Protein AF-A0A924XKY2-F1 (afdb_monomer_lite)

Sequence (169 aa):
MTNSASQIAVKLLESYASSEDFTQHLDRQPLPSTAEIVRVIDVLQELMFPGFFGTQGLSGERLLLHVTTQLSWLQESLSEQIRRGCAHAHKIEEPCAVTDKEASEIAATFLSKLPQIREILATDVDAAYIGDPAAMSKDEVVSSYPSLFAVMTYRLAHELNKLKVPLVP

pLDDT: mean 89.57, std 13.31, range [41.22, 98.69]

Foldseek 3Di:
DPCDPVNVVVVVVVVVPPPPDPPDDPPHQDAQDPVLLVVLLLLLLCVLPPCLHDDHDDDDPRVVVVNVVSLVVQLVSQLVNLQRQVCVVPPPDDDDRCDSVNSSVLSVVLSVCSVVLSVVLVVVLVCVCVVDPPRPDSSCVSNPPVVSSVVSVVSSVVSSVVVVRGPSD

Structure (mmCIF, N/CA/C/O backbone):
data_AF-A0A924XKY2-F1
#
_entry.id   AF-A0A924XKY2-F1
#
loop_
_atom_site.group_PDB
_atom_site.id
_atom_site.type_symbol
_atom_site.label_atom_id
_atom_site.label_alt_id
_atom_site.label_comp_id
_atom_site.label_asym_id
_atom_site.label_entity_id
_atom_site.label_seq_id
_atom_site.pdbx_PDB_ins_code
_atom_site.Cartn_x
_atom_site.Cartn_y
_atom_site.Cartn_z
_atom_site.occupancy
_atom_site.B_iso_or_equiv
_atom_site.auth_seq_id
_atom_site.auth_comp_id
_atom_site.auth_asym_id
_atom_site.auth_atom_id
_atom_site.pdbx_PDB_model_num
ATOM 1 N N . MET A 1 1 ? -24.073 45.369 8.603 1.00 50.12 1 MET A N 1
ATOM 2 C CA . MET A 1 1 ? -23.919 44.502 9.788 1.00 50.12 1 MET A CA 1
ATOM 3 C C . MET A 1 1 ? -23.041 43.334 9.377 1.00 50.12 1 MET A C 1
ATOM 5 O O . MET A 1 1 ? -23.514 42.423 8.715 1.00 50.12 1 MET A O 1
ATOM 9 N N . THR A 1 2 ? -21.740 43.444 9.621 1.00 52.84 2 THR A N 1
ATOM 10 C CA . THR A 1 2 ? -20.755 42.389 9.361 1.00 52.84 2 THR A CA 1
ATOM 11 C C . THR A 1 2 ? -21.048 41.226 10.305 1.00 52.84 2 THR A C 1
ATOM 13 O O . THR A 1 2 ? -20.983 41.414 11.517 1.00 52.84 2 THR A O 1
ATOM 16 N N . ASN A 1 3 ? -21.414 40.052 9.776 1.00 65.12 3 ASN A N 1
ATOM 17 C CA . ASN A 1 3 ? -21.507 38.846 10.602 1.00 65.12 3 ASN A CA 1
ATOM 18 C C . ASN A 1 3 ? -20.137 38.636 11.254 1.00 65.12 3 ASN A C 1
ATOM 20 O O . ASN A 1 3 ? -19.142 38.452 10.550 1.00 65.12 3 ASN A O 1
ATOM 24 N N . SER A 1 4 ? -20.068 38.719 12.581 1.00 85.69 4 SER A N 1
ATOM 25 C CA . SER A 1 4 ? -18.825 38.427 13.289 1.00 85.69 4 SER A CA 1
ATOM 26 C C . SER A 1 4 ? 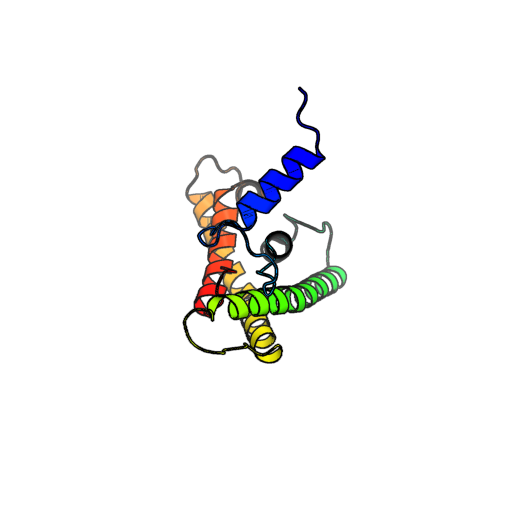-18.510 36.934 13.152 1.00 85.69 4 SER A C 1
ATOM 28 O O . SER A 1 4 ? -19.421 36.113 13.018 1.00 85.69 4 SER A O 1
ATOM 30 N N . ALA A 1 5 ? -17.229 36.555 13.192 1.00 89.94 5 ALA A N 1
ATOM 31 C CA . ALA A 1 5 ? -16.817 35.149 13.103 1.00 89.94 5 ALA A CA 1
ATOM 32 C C . ALA A 1 5 ? -17.559 34.259 14.121 1.00 89.94 5 ALA A C 1
ATOM 34 O O . ALA A 1 5 ? -17.938 33.134 13.806 1.00 89.94 5 ALA A O 1
ATOM 35 N N . SER A 1 6 ? -17.863 34.800 15.305 1.00 90.75 6 SER A N 1
ATOM 36 C CA . SER A 1 6 ? -18.655 34.133 16.342 1.00 90.75 6 SER A CA 1
ATOM 37 C C . SER A 1 6 ? -20.088 33.818 15.901 1.00 90.75 6 SER A C 1
ATOM 39 O O . SER A 1 6 ? -20.581 32.732 16.178 1.00 90.75 6 SER A O 1
ATOM 41 N N . GLN A 1 7 ? -20.757 34.727 15.184 1.00 90.62 7 GLN A N 1
ATOM 42 C CA . GLN A 1 7 ? -22.117 34.489 14.683 1.00 90.62 7 GLN A CA 1
ATOM 43 C C . GLN A 1 7 ? -22.146 33.421 13.584 1.00 90.62 7 GLN A C 1
ATOM 45 O O . GLN A 1 7 ? -23.096 32.646 13.508 1.00 90.62 7 GLN A O 1
ATOM 50 N N . ILE A 1 8 ? -21.108 33.362 12.743 1.00 94.12 8 ILE A N 1
ATOM 51 C CA . ILE A 1 8 ? -20.966 32.317 11.718 1.00 94.12 8 ILE A CA 1
ATOM 52 C C . ILE A 1 8 ? -20.699 30.962 12.383 1.00 94.12 8 ILE A C 1
ATOM 54 O O . ILE A 1 8 ? -21.334 29.975 12.024 1.00 94.12 8 ILE A O 1
ATOM 58 N N . ALA A 1 9 ? -19.813 30.925 13.384 1.00 92.06 9 ALA A N 1
ATOM 59 C CA . ALA A 1 9 ? -19.495 29.706 14.121 1.00 92.06 9 ALA A CA 1
ATOM 60 C C . ALA A 1 9 ? -20.731 29.099 14.800 1.00 92.06 9 ALA A C 1
ATOM 62 O O . ALA A 1 9 ? -20.956 27.901 14.674 1.00 92.06 9 ALA A O 1
ATOM 63 N N . VAL A 1 10 ? -21.567 29.915 15.455 1.00 92.00 10 VAL A N 1
ATOM 64 C CA . VAL A 1 10 ? -22.813 29.436 16.082 1.00 92.00 10 VAL A CA 1
ATOM 65 C C . VAL A 1 10 ? -23.748 28.806 15.048 1.00 92.00 10 VAL A C 1
ATOM 67 O O . VAL A 1 10 ? -24.199 27.687 15.256 1.00 92.00 10 VAL A O 1
ATOM 70 N N . LYS A 1 11 ? -23.966 29.461 13.900 1.00 90.44 11 LYS A N 1
ATOM 71 C CA . LYS A 1 11 ? -24.819 28.913 12.831 1.00 90.44 11 LYS A CA 1
ATOM 72 C C . LYS A 1 11 ? -24.287 27.600 12.254 1.00 90.44 11 LYS A C 1
ATOM 74 O O . LYS A 1 11 ? -25.074 26.725 11.911 1.00 90.44 11 LYS A O 1
ATOM 79 N N . LEU A 1 12 ? -22.965 27.456 12.144 1.00 89.69 12 LEU A N 1
ATOM 80 C CA . LEU A 1 12 ? -22.350 26.194 11.727 1.00 89.69 12 LEU A CA 1
ATOM 81 C C . LEU A 1 12 ? -22.587 25.093 12.765 1.00 89.69 12 LEU A C 1
ATOM 83 O O . LEU A 1 12 ? -23.024 24.007 12.400 1.00 89.69 12 LEU A O 1
ATOM 87 N N . LEU A 1 13 ? -22.378 25.381 14.052 1.00 88.88 13 LEU A N 1
ATOM 88 C CA . LEU A 1 13 ? -22.635 24.418 15.128 1.00 88.88 13 LEU A CA 1
ATOM 89 C C . LEU A 1 13 ? -24.107 23.987 15.179 1.00 88.88 13 LEU A C 1
ATOM 91 O O . LEU A 1 13 ? -24.389 22.804 15.340 1.00 88.88 13 LEU A O 1
ATOM 95 N N . GLU A 1 14 ? -25.037 24.925 14.987 1.00 87.56 14 GLU A N 1
ATOM 96 C CA . GLU A 1 14 ? -26.466 24.625 14.854 1.00 87.56 14 GLU A CA 1
ATOM 97 C C . GLU A 1 14 ? -26.743 23.723 13.643 1.00 87.56 14 GLU A C 1
ATOM 99 O O . GLU A 1 14 ? -27.527 22.784 13.755 1.00 87.56 14 GLU A O 1
ATOM 104 N N . SER A 1 15 ? -26.071 23.956 12.508 1.00 86.12 15 SER A N 1
ATOM 105 C CA . SER A 1 15 ? -26.228 23.109 11.319 1.00 86.12 15 SER A CA 1
ATOM 106 C C . SER A 1 15 ? -25.743 21.671 11.540 1.00 86.12 15 SER A C 1
ATOM 108 O O . SER A 1 15 ? -26.412 20.744 11.094 1.00 86.12 15 SER A O 1
ATOM 110 N N . TYR A 1 16 ? -24.662 21.472 12.307 1.00 86.25 16 TYR A N 1
ATOM 111 C CA . TYR A 1 16 ? -24.121 20.139 12.624 1.00 86.25 16 TYR A CA 1
ATOM 112 C C . TYR A 1 16 ? -25.006 19.342 13.592 1.00 86.25 16 TYR A C 1
ATOM 114 O O . TYR A 1 16 ? -24.927 18.116 13.645 1.00 86.25 16 TYR A O 1
ATOM 122 N N . ALA A 1 17 ? -25.824 20.033 14.393 1.00 77.88 17 ALA A N 1
ATOM 123 C CA . ALA A 1 17 ? -26.713 19.419 15.376 1.00 77.88 17 ALA A CA 1
ATOM 124 C C . ALA A 1 17 ? -27.988 18.823 14.749 1.00 77.88 17 ALA A C 1
ATOM 126 O O . ALA A 1 17 ? -28.757 18.157 15.445 1.00 77.88 17 ALA A O 1
ATOM 127 N N . SER A 1 18 ? -28.225 19.050 13.451 1.00 74.81 18 SER A N 1
ATOM 128 C CA . SER A 1 18 ? -29.352 18.459 12.732 1.00 74.81 18 SER A CA 1
ATOM 129 C C . SER A 1 18 ? -29.209 16.934 12.678 1.00 74.81 18 SER A C 1
ATOM 131 O O . SER A 1 18 ? -28.243 16.397 12.141 1.00 74.81 18 SER A O 1
ATOM 133 N N . SER A 1 19 ? -30.181 16.213 13.240 1.00 58.25 19 SER A N 1
ATOM 134 C CA . SER A 1 19 ? -30.138 14.754 13.422 1.00 58.25 19 SER A CA 1
ATOM 135 C C . SER A 1 19 ? -30.222 13.937 12.127 1.00 58.25 19 SER A C 1
ATOM 137 O O . SER A 1 19 ? -30.046 12.722 12.169 1.00 58.25 19 SER A O 1
ATOM 139 N N . GLU A 1 20 ? -30.480 14.584 10.989 1.00 59.91 20 GLU A N 1
ATOM 140 C CA . GLU A 1 20 ? -30.499 13.967 9.654 1.00 59.91 20 GLU A CA 1
ATOM 141 C C . GLU A 1 20 ? -29.195 14.213 8.871 1.00 59.91 20 GLU A C 1
ATOM 143 O O . GLU A 1 20 ? -29.093 13.873 7.693 1.00 59.91 20 GLU A O 1
ATOM 148 N N . ASP A 1 21 ? -28.186 14.810 9.512 1.00 59.59 21 ASP A N 1
ATOM 149 C CA . ASP A 1 21 ? -26.947 15.192 8.849 1.00 59.59 21 ASP A CA 1
ATOM 150 C C . ASP A 1 21 ? -25.939 14.026 8.758 1.00 59.59 21 ASP A C 1
ATOM 152 O O . ASP A 1 21 ? -25.277 13.648 9.729 1.00 59.59 21 ASP A O 1
ATOM 156 N N . PHE A 1 22 ? -25.798 13.462 7.553 1.00 67.19 22 PHE A N 1
ATOM 157 C CA . PHE A 1 22 ? -24.770 12.469 7.210 1.00 67.19 22 PHE A CA 1
ATOM 158 C C . PHE A 1 22 ? -23.379 13.086 6.981 1.00 67.19 22 PHE A C 1
ATOM 160 O O . PHE A 1 22 ? -22.430 12.357 6.692 1.00 67.19 22 PHE A O 1
ATOM 167 N N . THR A 1 23 ? -23.233 14.410 7.089 1.00 75.94 23 THR A N 1
ATOM 168 C CA . THR A 1 23 ? -21.977 15.122 6.808 1.00 75.94 23 THR A CA 1
ATOM 169 C C . THR A 1 23 ? -21.072 15.293 8.030 1.00 75.94 23 THR A C 1
ATOM 171 O O . THR A 1 23 ? -19.979 15.848 7.912 1.00 75.94 23 THR A O 1
ATOM 174 N N . GLN A 1 24 ? -21.466 14.752 9.190 1.00 75.00 24 GLN A N 1
ATOM 175 C CA . GLN A 1 24 ? -20.669 14.786 10.417 1.00 75.00 24 GLN A CA 1
ATOM 176 C C . GLN A 1 24 ? -20.420 13.396 11.022 1.00 75.00 24 GLN A C 1
ATOM 178 O O . GLN A 1 24 ? -21.244 12.476 10.956 1.00 75.00 24 GLN A O 1
ATOM 183 N N . HIS A 1 25 ? -19.260 13.261 11.668 1.00 76.31 25 HIS A N 1
ATOM 184 C CA . HIS A 1 25 ? -18.868 12.078 12.438 1.00 76.31 25 HIS A CA 1
ATOM 185 C C . HIS A 1 25 ? -18.220 12.487 13.770 1.00 76.31 25 HIS A C 1
ATOM 187 O O . HIS A 1 25 ? -17.110 12.077 14.102 1.00 76.31 25 HIS A O 1
ATOM 193 N N . LEU A 1 26 ? -18.907 13.353 14.514 1.00 76.00 26 LEU A N 1
ATOM 194 C CA . LEU A 1 26 ? -18.476 13.870 15.816 1.00 76.00 26 LEU A CA 1
ATOM 195 C C . LEU A 1 26 ? -18.809 12.877 16.943 1.00 76.00 26 LEU A C 1
ATOM 197 O O . LEU A 1 26 ? -19.761 12.105 16.827 1.00 76.00 26 LEU A O 1
ATOM 201 N N . ASP A 1 27 ? -18.006 12.882 18.013 1.00 69.75 27 ASP A N 1
ATOM 202 C CA . ASP A 1 27 ? -18.168 12.054 19.226 1.00 69.75 27 ASP A CA 1
ATOM 203 C C . ASP A 1 27 ? -18.310 10.537 18.976 1.00 69.75 27 ASP A C 1
ATOM 205 O O . ASP A 1 27 ? -18.942 9.797 19.732 1.00 69.75 27 ASP A O 1
ATOM 209 N N . ARG A 1 28 ? -17.709 10.048 17.888 1.00 73.75 28 ARG A N 1
ATOM 210 C CA . ARG A 1 28 ? -17.720 8.639 17.469 1.00 73.75 28 ARG A CA 1
ATOM 211 C C . ARG A 1 28 ? -16.302 8.078 17.432 1.00 73.75 28 ARG A C 1
ATOM 213 O O . ARG A 1 28 ? -15.322 8.819 17.419 1.00 73.75 28 ARG A O 1
ATOM 220 N N . GLN A 1 29 ? -16.188 6.751 17.365 1.00 75.25 29 GLN A N 1
ATOM 221 C CA . GLN A 1 29 ? -14.894 6.119 17.108 1.00 75.25 29 GLN A CA 1
ATOM 222 C C . GLN A 1 29 ? -14.300 6.615 15.779 1.00 75.25 29 GLN A C 1
ATOM 224 O O . GLN A 1 29 ? -15.049 6.767 14.807 1.00 75.25 29 GLN A O 1
ATOM 229 N N . PRO A 1 30 ? -12.983 6.878 15.726 1.00 81.38 30 PRO A N 1
ATOM 230 C CA . PRO A 1 30 ? -12.354 7.468 14.555 1.00 81.38 30 PRO A CA 1
ATOM 231 C C . PRO A 1 30 ? -12.436 6.526 13.352 1.00 81.38 30 PRO A C 1
ATOM 233 O O . PRO A 1 30 ? -12.133 5.340 13.460 1.00 81.38 30 PRO A O 1
ATOM 236 N N . LEU A 1 31 ? -12.804 7.086 12.200 1.00 88.25 31 LEU A N 1
ATOM 237 C CA . LEU A 1 31 ? -12.695 6.421 10.902 1.00 88.25 31 LEU A CA 1
ATOM 238 C C . LEU A 1 31 ? -11.221 6.176 10.533 1.00 88.25 31 LEU A C 1
ATOM 240 O O . LEU A 1 31 ? -10.331 6.832 11.098 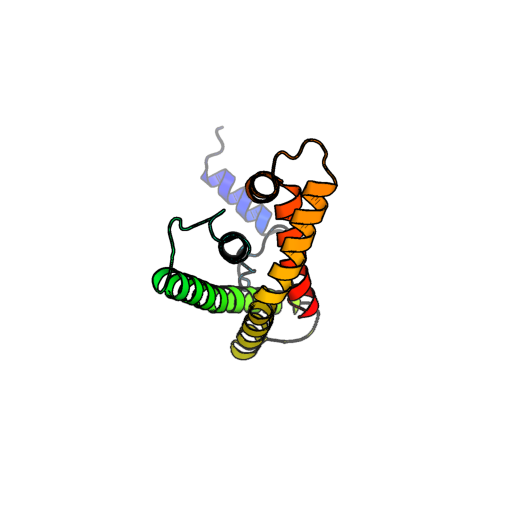1.00 88.25 31 LEU A O 1
ATOM 244 N N . PRO A 1 32 ? -10.943 5.282 9.563 1.00 91.81 32 PRO A N 1
ATOM 245 C CA . PRO A 1 32 ? -9.647 5.255 8.900 1.00 91.81 32 PRO A CA 1
ATOM 246 C C . PRO A 1 32 ? -9.234 6.662 8.458 1.00 91.81 32 PRO A C 1
ATOM 248 O O . PRO A 1 32 ? -10.028 7.425 7.907 1.00 91.81 32 PRO A O 1
ATOM 251 N N . SER A 1 33 ? -7.990 7.025 8.741 1.00 94.94 33 SER A N 1
ATOM 252 C CA . SER A 1 33 ? -7.441 8.327 8.392 1.00 94.94 33 SER A CA 1
ATOM 253 C C . SER A 1 33 ? -7.038 8.331 6.924 1.00 94.94 33 SER A C 1
ATOM 255 O O . SER A 1 33 ? -6.084 7.658 6.541 1.00 94.94 33 SER A O 1
ATOM 257 N N . THR A 1 34 ? -7.712 9.138 6.102 1.00 93.88 34 THR A N 1
ATOM 258 C CA . THR A 1 34 ? -7.350 9.314 4.686 1.00 93.88 34 THR A CA 1
ATOM 259 C C . THR A 1 34 ? -5.896 9.751 4.526 1.00 93.88 34 THR A C 1
ATOM 261 O O . THR A 1 34 ? -5.203 9.246 3.652 1.00 93.88 34 THR A O 1
ATOM 264 N N . ALA A 1 35 ? -5.403 10.634 5.400 1.00 96.38 35 ALA A N 1
ATOM 265 C CA . ALA A 1 35 ? -4.009 11.069 5.365 1.00 96.38 35 ALA A CA 1
ATOM 266 C C . ALA A 1 35 ? -3.036 9.903 5.609 1.00 96.38 35 ALA A C 1
ATOM 268 O O . ALA A 1 35 ? -2.024 9.801 4.927 1.00 96.38 35 ALA A O 1
ATOM 269 N N . GLU A 1 36 ? -3.358 8.995 6.535 1.00 97.62 36 GLU A N 1
ATOM 270 C CA . GLU A 1 36 ? -2.536 7.804 6.784 1.00 97.62 36 GLU A CA 1
ATOM 271 C C . GLU A 1 36 ? -2.580 6.823 5.617 1.00 97.62 36 GLU A C 1
ATOM 273 O O . GLU A 1 36 ? -1.542 6.296 5.230 1.00 97.62 36 GLU A O 1
ATOM 278 N N . ILE A 1 37 ? -3.757 6.615 5.023 1.00 97.62 37 ILE A N 1
ATOM 279 C CA . ILE A 1 37 ? -3.912 5.752 3.848 1.00 97.62 37 ILE A CA 1
ATOM 280 C C . ILE A 1 37 ? -3.113 6.280 2.656 1.00 97.62 37 ILE A C 1
ATOM 282 O O . ILE A 1 37 ? -2.464 5.492 1.976 1.00 97.62 37 ILE A O 1
ATOM 286 N N . VAL A 1 38 ? -3.080 7.597 2.441 1.00 97.69 38 VAL A N 1
ATOM 287 C CA . VAL A 1 38 ? -2.226 8.202 1.408 1.00 97.69 38 VAL A CA 1
ATOM 288 C C . VAL A 1 38 ? -0.753 7.875 1.665 1.00 97.69 38 VAL A C 1
ATOM 290 O O . VAL A 1 38 ? -0.093 7.361 0.768 1.00 97.69 38 VAL A O 1
ATOM 293 N N . ARG A 1 39 ? -0.256 8.039 2.901 1.00 98.00 39 ARG A N 1
ATOM 294 C CA . ARG A 1 39 ? 1.132 7.657 3.233 1.00 98.00 39 ARG A CA 1
ATOM 295 C C . ARG A 1 39 ? 1.398 6.168 3.012 1.00 98.00 39 ARG A C 1
ATOM 297 O O . ARG A 1 39 ? 2.476 5.797 2.564 1.00 98.00 39 ARG A O 1
ATOM 304 N N . VAL A 1 40 ? 0.432 5.309 3.346 1.00 98.44 40 VAL A N 1
ATOM 305 C CA . VAL A 1 40 ? 0.533 3.860 3.113 1.00 98.44 40 VAL A CA 1
ATOM 306 C C . VAL A 1 40 ? 0.679 3.575 1.620 1.00 98.44 40 VAL A C 1
ATOM 308 O O . VAL A 1 40 ? 1.539 2.783 1.244 1.00 98.44 40 VAL A O 1
ATOM 311 N N . ILE A 1 41 ? -0.110 4.237 0.770 1.00 98.06 41 ILE A N 1
ATOM 312 C CA . ILE A 1 41 ? -0.011 4.107 -0.688 1.00 98.06 41 ILE A CA 1
ATOM 313 C C . ILE A 1 41 ? 1.360 4.575 -1.187 1.00 98.06 41 ILE A C 1
ATOM 315 O O . ILE A 1 41 ? 1.963 3.862 -1.984 1.00 98.06 41 ILE A O 1
ATOM 319 N N . ASP A 1 42 ? 1.879 5.701 -0.691 1.00 97.12 42 ASP A N 1
ATOM 320 C CA . ASP A 1 42 ? 3.195 6.222 -1.091 1.00 97.12 42 ASP A CA 1
ATOM 321 C C . ASP A 1 42 ? 4.324 5.225 -0.770 1.00 97.12 42 ASP A C 1
ATOM 323 O O . ASP A 1 42 ? 5.181 4.935 -1.608 1.00 97.12 42 ASP A O 1
ATOM 327 N N . VAL A 1 43 ? 4.300 4.630 0.427 1.00 98.12 43 VAL A N 1
ATOM 328 C CA . VAL A 1 43 ? 5.288 3.616 0.829 1.00 98.12 43 VAL A CA 1
ATOM 329 C C . VAL A 1 43 ? 5.126 2.328 0.022 1.00 98.12 43 VAL A C 1
ATOM 331 O O . VAL A 1 43 ? 6.115 1.739 -0.416 1.00 98.12 43 VAL A O 1
ATOM 334 N N . LEU A 1 44 ? 3.891 1.878 -0.214 1.00 98.31 44 LEU A N 1
ATOM 335 C CA . LEU A 1 44 ? 3.638 0.714 -1.062 1.00 98.31 44 LEU A CA 1
ATOM 336 C C . LEU A 1 44 ? 4.136 0.959 -2.491 1.00 98.31 44 LEU A C 1
ATOM 338 O O . LEU A 1 44 ? 4.749 0.065 -3.067 1.00 98.31 44 LEU A O 1
ATOM 342 N N . GLN A 1 45 ? 3.947 2.160 -3.040 1.00 97.50 45 GLN A N 1
ATOM 343 C CA . GLN A 1 45 ? 4.455 2.536 -4.358 1.00 97.50 45 GLN A CA 1
ATOM 344 C C . GLN A 1 45 ? 5.982 2.429 -4.427 1.00 97.50 45 GLN A C 1
ATOM 346 O O . GLN A 1 45 ? 6.510 1.839 -5.371 1.00 97.50 45 GLN A O 1
ATOM 351 N N . GLU A 1 46 ? 6.688 2.933 -3.412 1.00 96.25 46 GLU A N 1
ATOM 352 C CA . GLU A 1 46 ? 8.145 2.802 -3.305 1.00 96.25 46 GLU A CA 1
ATOM 353 C C . GLU A 1 46 ? 8.587 1.331 -3.250 1.00 96.25 46 GLU A C 1
ATOM 355 O O . GLU A 1 46 ? 9.545 0.947 -3.922 1.00 96.25 46 GLU A O 1
ATOM 360 N N . LEU A 1 47 ? 7.879 0.478 -2.504 1.00 96.88 47 LEU A N 1
ATOM 361 C CA . LEU A 1 47 ? 8.202 -0.951 -2.422 1.00 96.88 47 LEU A CA 1
ATOM 362 C C . LEU A 1 47 ? 7.884 -1.717 -3.715 1.00 96.88 47 LEU A C 1
ATOM 364 O O . LEU A 1 47 ? 8.589 -2.671 -4.054 1.00 96.88 47 LEU A O 1
ATOM 368 N N . MET A 1 48 ? 6.828 -1.334 -4.439 1.00 97.56 48 MET A N 1
ATOM 369 C CA . MET A 1 48 ? 6.462 -1.967 -5.711 1.00 97.56 48 MET A CA 1
ATOM 370 C C . MET A 1 48 ? 7.437 -1.573 -6.825 1.00 97.56 48 MET A C 1
ATOM 372 O O . MET A 1 48 ? 7.862 -2.433 -7.606 1.00 97.56 48 MET A O 1
ATOM 376 N N . PHE A 1 49 ? 7.873 -0.313 -6.841 1.00 96.25 49 PHE A N 1
ATOM 377 C CA . PHE A 1 49 ? 8.751 0.258 -7.863 1.00 96.25 49 PHE A CA 1
ATOM 378 C C . PHE A 1 49 ? 10.006 0.909 -7.239 1.00 96.25 49 PHE A C 1
ATOM 380 O O . PHE A 1 49 ? 10.196 2.126 -7.340 1.00 96.25 49 PHE A O 1
ATOM 387 N N . PRO A 1 50 ? 10.895 0.118 -6.601 1.00 94.19 50 PRO A N 1
ATOM 388 C CA . PRO A 1 50 ? 12.070 0.653 -5.920 1.00 94.19 50 PRO A CA 1
ATOM 389 C C . PRO A 1 50 ? 13.004 1.356 -6.908 1.00 94.19 50 PRO A C 1
ATOM 391 O O . PRO A 1 50 ? 13.308 0.824 -7.975 1.00 94.19 50 PRO A O 1
ATOM 394 N N . GLY A 1 51 ? 13.466 2.552 -6.540 1.00 91.62 51 GLY A N 1
ATOM 395 C CA . GLY A 1 51 ? 14.311 3.400 -7.386 1.00 91.62 51 GLY A CA 1
ATOM 396 C C . GLY A 1 51 ? 13.540 4.380 -8.276 1.00 91.62 51 GLY A C 1
ATOM 397 O O . GLY A 1 51 ? 14.110 5.392 -8.668 1.00 91.62 51 GLY A O 1
ATOM 398 N N . PHE A 1 52 ? 12.246 4.168 -8.531 1.00 92.94 52 PHE A N 1
ATOM 399 C CA . PHE A 1 52 ? 11.406 5.164 -9.216 1.00 92.94 52 PHE A CA 1
ATOM 400 C C . PHE A 1 52 ? 10.845 6.202 -8.250 1.00 92.94 52 PHE A C 1
ATOM 402 O O . PHE A 1 52 ? 10.772 7.386 -8.569 1.00 92.94 52 PHE A O 1
ATOM 409 N N . PHE A 1 53 ? 10.486 5.750 -7.051 1.00 90.81 53 PHE A N 1
ATOM 410 C CA . PHE A 1 53 ? 9.883 6.569 -6.011 1.00 90.81 53 PHE A CA 1
ATOM 411 C C . PHE A 1 53 ? 10.661 6.427 -4.706 1.00 90.81 53 PHE A C 1
ATOM 413 O O . PHE A 1 53 ? 11.432 5.483 -4.522 1.00 90.81 53 PHE A O 1
ATOM 420 N N . GLY A 1 54 ? 10.467 7.394 -3.812 1.00 86.81 54 GLY A N 1
ATOM 421 C CA . GLY A 1 54 ? 11.080 7.391 -2.491 1.00 86.81 54 GLY A CA 1
ATOM 422 C C . GLY A 1 54 ? 12.608 7.468 -2.513 1.00 86.81 54 GLY A C 1
ATOM 423 O O . GLY A 1 54 ? 13.199 8.291 -3.220 1.00 86.81 54 GLY A O 1
ATOM 424 N N . THR A 1 55 ? 13.257 6.664 -1.672 1.00 83.06 55 THR A N 1
ATOM 425 C CA . THR A 1 55 ? 14.677 6.823 -1.341 1.00 83.06 55 THR A CA 1
ATOM 426 C C . THR A 1 55 ? 15.590 6.321 -2.457 1.00 83.06 55 THR A C 1
ATOM 428 O O . THR A 1 55 ? 15.596 5.147 -2.823 1.00 83.06 55 THR A O 1
ATOM 431 N N . GLN A 1 56 ? 16.443 7.216 -2.951 1.00 81.00 56 GLN A N 1
ATOM 432 C CA . GLN A 1 56 ? 17.347 6.954 -4.070 1.00 81.00 56 GLN A CA 1
ATOM 433 C C . GLN A 1 56 ? 18.715 6.412 -3.623 1.00 81.00 56 GLN A C 1
ATOM 435 O O . GLN A 1 56 ? 19.203 6.701 -2.527 1.00 81.00 56 GLN A O 1
ATOM 440 N N . GLY A 1 57 ? 19.371 5.640 -4.497 1.00 78.38 57 GLY A N 1
ATOM 441 C CA . GLY A 1 57 ? 20.747 5.165 -4.282 1.00 78.38 57 GLY A CA 1
ATOM 442 C C . GLY A 1 57 ? 20.905 4.135 -3.154 1.00 78.38 57 GLY A C 1
ATOM 443 O O . GLY A 1 57 ? 21.958 4.067 -2.506 1.00 78.38 57 GLY A O 1
ATOM 444 N N . LEU A 1 58 ? 19.859 3.352 -2.882 1.00 82.5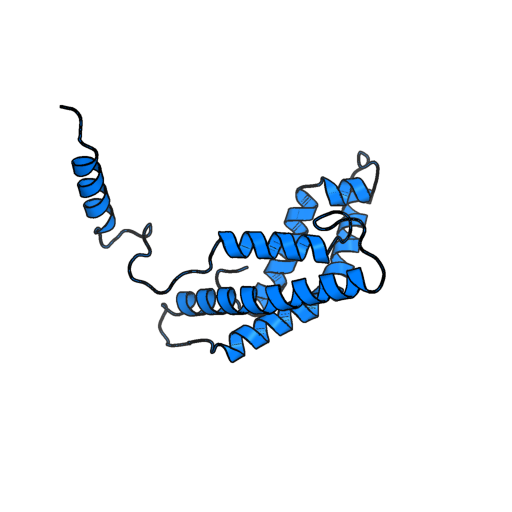0 58 LEU A N 1
ATOM 445 C CA . LEU A 1 58 ? 19.903 2.223 -1.953 1.00 82.50 58 LEU A CA 1
ATOM 446 C C . LEU A 1 58 ? 20.500 0.986 -2.633 1.00 82.50 58 LEU A C 1
ATOM 448 O O . LEU A 1 58 ? 20.165 0.657 -3.766 1.00 82.50 58 LEU A O 1
ATOM 452 N N . SER A 1 59 ? 21.392 0.287 -1.934 1.00 81.44 59 SER A N 1
ATOM 453 C CA . SER A 1 59 ? 21.989 -0.969 -2.400 1.00 81.44 59 SER A CA 1
ATOM 454 C C . SER A 1 59 ? 22.477 -1.812 -1.221 1.00 81.44 59 SER A C 1
ATOM 456 O O . SER A 1 59 ? 22.664 -1.296 -0.114 1.00 81.44 59 SER A O 1
ATOM 458 N N . GLY A 1 60 ? 22.660 -3.115 -1.454 1.00 88.25 60 GLY A N 1
ATOM 459 C CA . GLY A 1 60 ? 23.181 -4.054 -0.456 1.00 88.25 60 GLY A CA 1
ATOM 460 C C . GLY A 1 60 ? 22.391 -4.034 0.857 1.00 88.25 60 GLY A C 1
ATOM 461 O O . GLY A 1 60 ? 21.161 -4.014 0.860 1.00 88.25 60 GLY A O 1
ATOM 462 N N . GLU A 1 61 ? 23.103 -3.997 1.983 1.00 88.50 61 GLU A N 1
ATOM 463 C CA . GLU A 1 61 ? 22.514 -4.004 3.332 1.00 88.50 61 GLU A CA 1
ATOM 464 C C . GLU A 1 61 ? 21.586 -2.810 3.604 1.00 88.50 61 GLU A C 1
ATOM 466 O O . GLU A 1 61 ? 20.582 -2.956 4.300 1.00 88.50 61 GLU A O 1
ATOM 471 N N . ARG A 1 62 ? 21.863 -1.637 3.011 1.00 89.75 62 ARG A N 1
ATOM 472 C CA . ARG A 1 62 ? 21.014 -0.442 3.176 1.00 89.75 62 ARG A CA 1
ATOM 473 C C . ARG A 1 62 ? 19.625 -0.649 2.582 1.00 89.75 62 ARG A C 1
ATOM 475 O O . ARG A 1 62 ? 18.653 -0.158 3.146 1.00 89.75 62 ARG A O 1
ATOM 482 N N . LEU A 1 63 ? 19.536 -1.371 1.463 1.00 92.56 63 LEU A N 1
ATOM 483 C CA . LEU A 1 63 ? 18.255 -1.692 0.838 1.00 92.56 63 LEU A CA 1
ATOM 484 C C . LEU A 1 63 ? 17.443 -2.646 1.721 1.00 92.56 63 LEU A C 1
ATOM 486 O O . LEU A 1 63 ? 16.263 -2.401 1.947 1.00 92.56 63 LEU A O 1
ATOM 490 N N . LEU A 1 64 ? 18.080 -3.692 2.258 1.00 94.00 64 LEU A N 1
ATOM 491 C CA . LEU A 1 64 ? 17.413 -4.639 3.153 1.00 94.00 64 LEU A CA 1
ATOM 492 C C . LEU A 1 64 ? 16.882 -3.945 4.411 1.00 94.00 64 LEU A C 1
ATOM 494 O O . LEU A 1 64 ? 15.728 -4.158 4.786 1.00 94.00 64 LEU A O 1
ATOM 498 N N . LEU A 1 65 ? 17.707 -3.103 5.041 1.00 94.25 65 LEU A N 1
ATOM 499 C CA . LEU A 1 65 ? 17.298 -2.340 6.217 1.00 94.25 65 LEU A CA 1
ATOM 500 C C . LEU A 1 65 ? 16.109 -1.433 5.891 1.00 94.25 65 LEU A C 1
ATOM 502 O O . LEU A 1 65 ? 15.111 -1.473 6.601 1.00 94.25 65 LEU A O 1
ATOM 506 N N . HIS A 1 66 ? 16.190 -0.679 4.792 1.00 94.75 66 HIS A N 1
ATOM 507 C CA . HIS A 1 66 ? 15.117 0.215 4.356 1.00 94.75 66 HIS A CA 1
ATOM 508 C C . HIS A 1 66 ? 13.798 -0.525 4.134 1.00 94.75 66 HIS A C 1
ATOM 510 O O . HIS A 1 66 ? 12.791 -0.171 4.739 1.00 94.75 66 HIS A O 1
ATOM 516 N N . VAL A 1 67 ? 13.809 -1.594 3.330 1.00 96.31 67 VAL A N 1
ATOM 517 C CA . VAL A 1 67 ? 12.608 -2.399 3.057 1.00 96.31 67 VAL A CA 1
ATOM 518 C C . VAL A 1 67 ? 12.035 -2.976 4.352 1.00 96.31 67 VAL A C 1
ATOM 520 O O . VAL A 1 67 ? 10.826 -2.924 4.560 1.00 96.31 67 VAL A O 1
ATOM 523 N N . THR A 1 68 ? 12.888 -3.465 5.255 1.00 97.31 68 THR A N 1
ATOM 524 C CA . THR A 1 68 ? 12.452 -3.994 6.557 1.00 97.31 68 THR A CA 1
ATOM 525 C C . THR A 1 68 ? 11.783 -2.912 7.403 1.00 97.31 68 THR A C 1
ATOM 527 O O . THR A 1 68 ? 10.714 -3.144 7.959 1.00 97.31 68 THR A O 1
ATOM 530 N N . THR A 1 69 ? 12.362 -1.710 7.470 1.00 97.25 69 THR A N 1
ATOM 531 C CA . THR A 1 69 ? 11.778 -0.575 8.195 1.00 97.25 69 THR A CA 1
ATOM 532 C C . THR A 1 69 ? 10.420 -0.170 7.623 1.00 97.25 69 THR A C 1
ATOM 534 O O . THR A 1 69 ? 9.481 0.027 8.394 1.00 97.25 69 THR A O 1
ATOM 537 N N . GLN A 1 70 ? 10.291 -0.094 6.294 1.00 97.81 70 GLN A N 1
ATOM 538 C CA . GLN A 1 70 ? 9.018 0.232 5.645 1.00 97.81 70 GLN A CA 1
ATOM 539 C C . GLN A 1 70 ? 7.950 -0.830 5.924 1.00 97.81 70 GLN A C 1
ATOM 541 O O . GLN A 1 70 ? 6.817 -0.485 6.245 1.00 97.81 70 GLN A O 1
ATOM 546 N N . LEU A 1 71 ? 8.303 -2.119 5.870 1.00 98.38 71 LEU A N 1
ATOM 547 C CA . LEU A 1 71 ? 7.374 -3.210 6.181 1.00 98.38 71 LEU A CA 1
ATOM 548 C C . LEU A 1 71 ? 6.912 -3.188 7.644 1.00 98.38 71 LEU A C 1
ATOM 550 O O . LEU A 1 71 ? 5.729 -3.397 7.899 1.00 98.38 71 LEU A O 1
ATOM 554 N N . SER A 1 72 ? 7.803 -2.892 8.595 1.00 98.44 72 SER A N 1
ATOM 555 C CA . SER A 1 72 ? 7.428 -2.742 10.008 1.00 98.44 72 SER A CA 1
ATOM 556 C C . SER A 1 72 ? 6.456 -1.582 10.221 1.00 98.44 72 SER A C 1
ATOM 558 O O . SER A 1 72 ? 5.446 -1.741 10.902 1.00 98.44 72 SER A O 1
ATOM 560 N N . TRP A 1 73 ? 6.718 -0.431 9.598 1.00 98.56 73 TRP A N 1
ATOM 561 C CA . TRP A 1 73 ? 5.807 0.710 9.670 1.00 98.56 73 TRP A CA 1
ATOM 562 C C . TRP A 1 73 ? 4.453 0.402 9.015 1.00 98.56 73 TRP A C 1
ATOM 564 O O . TRP A 1 73 ? 3.408 0.671 9.606 1.00 98.56 73 TRP A O 1
ATOM 574 N N . LEU A 1 74 ? 4.455 -0.223 7.831 1.00 98.69 74 LEU A N 1
ATOM 575 C CA . LEU A 1 74 ? 3.231 -0.649 7.152 1.00 98.69 74 LEU A CA 1
ATOM 576 C C . LEU A 1 74 ? 2.412 -1.609 8.015 1.00 98.69 74 LEU A C 1
ATOM 578 O O . LEU A 1 74 ? 1.193 -1.471 8.059 1.00 98.69 74 LEU A O 1
ATOM 582 N N . GLN A 1 75 ? 3.059 -2.550 8.709 1.00 98.62 75 GLN A N 1
ATOM 583 C CA . GLN A 1 75 ? 2.385 -3.480 9.612 1.00 98.62 75 GLN A CA 1
ATOM 584 C C . GLN A 1 75 ? 1.613 -2.721 10.695 1.00 98.62 75 GLN A C 1
ATOM 586 O O . GLN A 1 75 ? 0.423 -2.968 10.881 1.00 98.62 75 GLN A O 1
ATOM 591 N N . GLU A 1 76 ? 2.256 -1.780 11.384 1.00 98.12 76 GLU A N 1
ATOM 592 C CA . GLU A 1 76 ? 1.622 -0.985 12.442 1.00 98.12 76 GLU A CA 1
ATOM 593 C C . GLU A 1 76 ? 0.504 -0.088 11.890 1.00 98.12 76 GLU A C 1
ATOM 595 O O . GLU A 1 76 ? -0.627 -0.116 12.387 1.00 98.12 76 GLU A O 1
ATOM 600 N N . SER A 1 77 ? 0.786 0.661 10.820 1.00 98.25 77 SER A N 1
ATOM 601 C CA . SER A 1 77 ? -0.168 1.597 10.221 1.00 98.25 77 SER A CA 1
ATOM 602 C C . SER A 1 77 ? -1.398 0.895 9.650 1.00 98.25 77 SER A C 1
ATOM 604 O O . SER A 1 77 ? -2.521 1.321 9.932 1.00 98.25 77 SER A O 1
ATOM 606 N N . LEU A 1 78 ? -1.223 -0.186 8.884 1.00 97.88 78 LEU A N 1
ATOM 607 C CA . LEU A 1 78 ? -2.344 -0.942 8.320 1.00 97.88 78 LEU A CA 1
ATOM 608 C C . LEU A 1 78 ? -3.177 -1.605 9.411 1.00 97.88 78 LEU A C 1
ATOM 610 O O . LEU A 1 78 ? -4.400 -1.538 9.329 1.00 97.88 78 LEU A O 1
ATOM 614 N N . SER A 1 79 ? -2.550 -2.181 10.442 1.00 96.94 79 SER A N 1
ATOM 615 C CA . SER A 1 79 ? -3.282 -2.781 11.568 1.00 96.94 79 SER A CA 1
ATOM 616 C C . SER A 1 79 ? -4.235 -1.767 12.203 1.00 96.94 79 SER A C 1
ATOM 618 O O . SER A 1 79 ? -5.415 -2.054 12.396 1.00 96.94 79 SER A O 1
ATOM 620 N N . GLU A 1 80 ? -3.756 -0.546 12.452 1.00 95.50 80 GLU A N 1
ATOM 621 C CA . GLU A 1 80 ? -4.578 0.523 13.020 1.00 95.50 80 GLU A CA 1
ATOM 622 C C . GLU A 1 80 ? -5.694 0.977 12.065 1.00 95.50 80 GLU A C 1
ATOM 624 O O . GLU A 1 80 ? -6.834 1.162 12.498 1.00 95.50 80 GLU A O 1
ATOM 629 N N . GLN A 1 81 ? -5.414 1.140 10.766 1.00 95.88 81 GLN A N 1
ATOM 630 C CA . GLN A 1 81 ? -6.448 1.564 9.814 1.00 95.88 81 GLN A CA 1
ATOM 631 C C . GLN A 1 81 ? -7.508 0.480 9.580 1.00 95.88 81 GLN A C 1
ATOM 633 O O . GLN A 1 81 ? -8.695 0.799 9.519 1.00 95.88 81 GLN A O 1
ATOM 638 N N . ILE A 1 82 ? -7.110 -0.794 9.520 1.00 94.19 82 ILE A N 1
ATOM 639 C CA . ILE A 1 82 ? -8.022 -1.942 9.432 1.00 94.19 82 ILE A CA 1
ATOM 640 C C . ILE A 1 82 ? -8.916 -1.983 10.670 1.00 94.19 82 ILE A C 1
ATOM 642 O O . ILE A 1 82 ? -10.136 -2.052 10.540 1.00 94.19 82 ILE A O 1
ATOM 646 N N . ARG A 1 83 ? -8.333 -1.857 11.869 1.00 91.88 83 ARG A N 1
ATOM 647 C CA . ARG A 1 83 ? -9.081 -1.829 13.132 1.00 91.88 83 ARG A CA 1
ATOM 648 C C . ARG A 1 83 ? -10.143 -0.726 13.137 1.00 91.88 83 ARG A C 1
ATOM 650 O O . ARG A 1 83 ? -11.295 -0.988 13.480 1.00 91.88 83 ARG A O 1
ATOM 657 N N . ARG A 1 84 ? -9.786 0.494 12.711 1.00 90.81 84 ARG A N 1
ATOM 658 C CA . ARG A 1 84 ? -10.733 1.621 12.580 1.00 90.81 84 ARG A CA 1
ATOM 659 C C . ARG A 1 84 ? -11.826 1.359 11.548 1.00 90.81 84 ARG A C 1
ATOM 661 O O . ARG A 1 84 ? -12.983 1.693 11.792 1.00 90.81 84 ARG A O 1
ATOM 668 N N . GLY A 1 85 ? -11.465 0.768 10.411 1.00 89.12 85 GLY A N 1
ATOM 669 C CA . GLY A 1 85 ? -12.403 0.412 9.350 1.00 89.12 85 GLY A CA 1
ATOM 670 C C . GLY A 1 85 ? -13.447 -0.576 9.852 1.00 89.12 85 GLY A C 1
ATOM 671 O O . GLY A 1 85 ? -14.649 -0.308 9.771 1.00 89.12 85 GLY A O 1
ATOM 672 N N . CYS A 1 86 ? -12.989 -1.688 10.431 1.00 84.69 86 CYS A N 1
ATOM 673 C CA . CYS A 1 86 ? -13.850 -2.728 10.984 1.00 84.69 86 CYS A CA 1
ATOM 674 C C . CYS A 1 86 ? -14.776 -2.161 12.059 1.00 84.69 86 CYS A C 1
ATOM 676 O O . CYS A 1 86 ? -15.990 -2.309 11.962 1.00 84.69 86 CYS A O 1
ATOM 678 N N . ALA A 1 87 ? -14.238 -1.404 13.017 1.00 79.56 87 ALA A N 1
ATOM 679 C CA . ALA A 1 87 ? -15.037 -0.824 14.090 1.00 79.56 87 ALA A CA 1
ATOM 680 C C . ALA A 1 87 ? -16.180 0.094 13.598 1.00 79.56 87 ALA A C 1
ATOM 682 O O . ALA A 1 87 ? -17.191 0.242 14.287 1.00 79.56 87 ALA A O 1
ATOM 683 N N . HIS A 1 88 ? -16.063 0.687 12.402 1.00 71.81 88 HIS A N 1
ATOM 684 C CA . HIS A 1 88 ? -17.132 1.485 11.799 1.00 71.81 88 HIS A CA 1
ATOM 685 C C . HIS A 1 88 ? -18.192 0.657 11.059 1.00 71.81 88 HIS A C 1
ATOM 687 O O . HIS A 1 88 ? -19.381 0.965 11.158 1.00 71.81 88 HIS A O 1
ATOM 693 N N . ALA A 1 89 ? -17.785 -0.379 10.319 1.00 61.44 89 ALA A N 1
ATOM 694 C CA . ALA A 1 89 ? -18.688 -1.190 9.494 1.00 61.44 89 ALA A CA 1
ATOM 695 C C . ALA A 1 89 ? -19.790 -1.895 10.307 1.00 61.44 89 ALA A C 1
ATOM 697 O O . ALA A 1 89 ? -20.862 -2.198 9.788 1.00 61.44 89 ALA A O 1
ATOM 698 N N . HIS A 1 90 ? -19.557 -2.099 11.603 1.00 60.72 90 HIS A N 1
ATOM 699 C CA . HIS A 1 90 ? -20.419 -2.871 12.494 1.00 60.72 90 HIS A CA 1
ATOM 700 C C . HIS A 1 90 ? -21.539 -2.070 13.187 1.00 60.72 90 HIS A C 1
ATOM 702 O O . HIS A 1 90 ? -22.184 -2.567 14.105 1.00 60.72 90 HIS A O 1
ATOM 708 N N . LYS A 1 91 ? -21.866 -0.858 12.707 1.00 52.09 91 LYS A N 1
ATOM 709 C CA . LYS A 1 91 ? -23.104 -0.147 13.100 1.00 52.09 91 LYS A CA 1
ATOM 710 C C . LYS A 1 91 ? -24.396 -0.736 12.497 1.00 52.09 91 LYS A C 1
ATOM 712 O O . LYS A 1 91 ? -25.469 -0.204 12.764 1.00 52.09 91 LYS A O 1
ATOM 717 N N . ILE A 1 92 ? -24.306 -1.832 11.738 1.00 52.88 92 ILE A N 1
ATOM 718 C CA . ILE A 1 92 ? -25.440 -2.567 11.150 1.00 52.88 92 ILE A CA 1
ATOM 719 C C . ILE A 1 92 ? -25.666 -3.897 11.909 1.00 52.88 92 ILE A C 1
ATOM 721 O O . ILE A 1 92 ? -25.644 -4.963 11.325 1.00 52.88 92 ILE A O 1
ATOM 725 N N . GLU A 1 93 ? -25.901 -3.821 13.224 1.00 41.22 93 GLU A N 1
ATOM 726 C CA . GLU A 1 93 ? -26.521 -4.876 14.069 1.00 41.22 93 GLU A CA 1
ATOM 727 C C . GLU A 1 93 ? -25.675 -5.855 14.915 1.00 41.22 93 GLU A C 1
ATOM 729 O O . GLU A 1 93 ? -26.296 -6.545 15.714 1.00 41.22 93 GLU A O 1
ATOM 734 N N . GLU A 1 94 ? -24.332 -5.882 14.939 1.00 43.62 94 GLU A N 1
ATOM 735 C CA . GLU A 1 94 ? -23.614 -6.766 15.898 1.00 43.62 94 GLU A CA 1
ATOM 736 C C . GLU A 1 94 ? -22.237 -6.246 16.373 1.00 43.62 94 GLU A C 1
ATOM 738 O O . GLU A 1 94 ? -21.501 -5.639 15.594 1.00 43.62 94 GLU A O 1
ATOM 743 N N . PRO A 1 95 ? -21.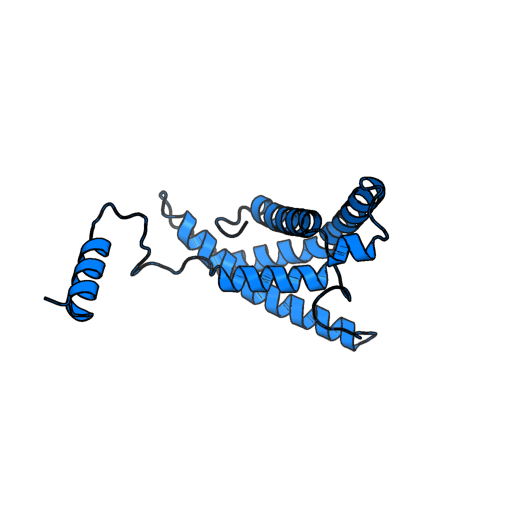831 -6.496 17.640 1.00 41.91 95 PRO A N 1
ATOM 744 C CA . PRO A 1 95 ? -20.519 -6.116 18.155 1.00 41.91 95 PRO A CA 1
ATOM 745 C C . PRO A 1 95 ? -19.426 -7.050 17.614 1.00 41.91 95 PRO A C 1
ATOM 747 O O . PRO A 1 95 ? -19.116 -8.075 18.213 1.00 41.91 95 PRO A O 1
ATOM 750 N N . CYS A 1 96 ? -18.788 -6.670 16.508 1.00 49.38 96 CYS A N 1
ATOM 751 C CA . CYS A 1 96 ? -17.527 -7.268 16.076 1.00 49.38 96 CYS A CA 1
ATOM 752 C C . CYS A 1 96 ? -16.401 -6.245 16.259 1.00 49.38 96 CYS A C 1
ATOM 754 O O . CYS A 1 96 ? -16.094 -5.435 15.385 1.00 49.38 96 CYS A O 1
ATOM 756 N N . ALA A 1 97 ? -15.799 -6.243 17.446 1.00 59.41 97 ALA A N 1
ATOM 757 C CA . ALA A 1 97 ? -14.493 -5.633 17.623 1.00 59.41 97 ALA A CA 1
ATOM 758 C C . ALA A 1 97 ? -13.477 -6.626 17.060 1.00 59.41 97 ALA A C 1
ATOM 760 O O . ALA A 1 97 ? -13.084 -7.548 17.772 1.00 59.41 97 ALA A O 1
ATOM 761 N N . VAL A 1 98 ? -13.088 -6.466 15.789 1.00 72.69 98 VAL A N 1
ATOM 762 C CA . VAL A 1 98 ? -11.874 -7.124 15.291 1.00 72.69 98 VAL A CA 1
ATOM 763 C C . VAL A 1 98 ? -10.773 -6.747 16.271 1.00 72.69 98 VAL A C 1
ATOM 765 O O . VAL A 1 98 ? -10.494 -5.564 16.487 1.00 72.69 98 VAL A O 1
ATOM 768 N N . THR A 1 99 ? -10.244 -7.750 16.955 1.00 85.44 99 THR A N 1
ATOM 769 C CA . THR A 1 99 ? -9.233 -7.560 17.986 1.00 85.44 99 THR A CA 1
ATOM 770 C C . THR A 1 99 ? -7.973 -6.979 17.354 1.00 85.44 99 THR A C 1
ATOM 772 O O . THR A 1 99 ? -7.707 -7.180 16.167 1.00 85.44 99 THR A O 1
ATOM 775 N N . ASP A 1 100 ? -7.142 -6.306 18.150 1.00 87.56 100 ASP A N 1
ATOM 776 C CA . ASP A 1 100 ? -5.848 -5.798 17.669 1.00 87.56 100 ASP A CA 1
ATOM 777 C C . ASP A 1 100 ? -5.005 -6.916 17.028 1.00 87.56 100 ASP A C 1
ATOM 779 O O . ASP A 1 100 ? -4.288 -6.697 16.051 1.00 87.56 100 ASP A O 1
ATOM 783 N N . LYS A 1 101 ? -5.149 -8.144 17.542 1.00 91.81 101 LYS A N 1
ATOM 784 C CA . LYS A 1 101 ? -4.513 -9.339 16.994 1.00 91.81 101 LYS A CA 1
ATOM 785 C C . LYS A 1 101 ? -5.046 -9.688 15.602 1.00 91.81 101 LYS A C 1
ATOM 787 O O . LYS A 1 101 ? -4.243 -9.874 14.697 1.00 91.81 101 LYS A O 1
ATOM 792 N N . GLU A 1 102 ? -6.361 -9.752 15.418 1.00 92.56 102 GLU A N 1
ATOM 793 C CA . GLU A 1 102 ? -6.963 -10.070 14.115 1.00 92.56 102 GLU A CA 1
ATOM 794 C C . GLU A 1 102 ? -6.647 -8.991 13.070 1.00 92.56 102 GLU A C 1
ATOM 796 O O . GLU A 1 102 ? -6.292 -9.317 11.940 1.00 92.56 102 GLU A O 1
ATOM 801 N N . ALA A 1 103 ? -6.691 -7.707 13.441 1.00 94.31 103 ALA A N 1
ATOM 802 C CA . ALA A 1 103 ? -6.308 -6.620 12.538 1.00 94.31 103 ALA A CA 1
ATOM 803 C C . ALA A 1 103 ? -4.833 -6.734 12.107 1.00 94.31 103 ALA A C 1
ATOM 805 O O . ALA A 1 103 ? -4.512 -6.558 10.929 1.00 94.31 103 ALA A O 1
ATOM 806 N N . SER A 1 104 ? -3.952 -7.101 13.043 1.00 96.62 104 SER A N 1
ATOM 807 C CA . SER A 1 104 ? -2.533 -7.361 12.777 1.00 96.62 104 SER A CA 1
ATOM 808 C C . SER A 1 104 ? -2.305 -8.585 11.884 1.00 96.62 104 SER A C 1
ATOM 810 O O . SER A 1 104 ? -1.490 -8.537 10.961 1.00 96.62 104 SER A O 1
ATOM 812 N N . GLU A 1 105 ? -3.062 -9.665 12.079 1.00 97.56 105 GLU A N 1
ATOM 813 C CA . GLU A 1 105 ? -3.007 -10.860 11.227 1.00 97.56 105 GLU A CA 1
ATOM 814 C C . GLU A 1 105 ? -3.489 -10.573 9.797 1.00 97.56 105 GLU A C 1
ATOM 816 O O . GLU A 1 105 ? -2.878 -11.045 8.831 1.00 97.56 105 GLU A O 1
ATOM 821 N N . ILE A 1 106 ? -4.534 -9.755 9.636 1.00 97.19 106 ILE A N 1
ATOM 822 C CA . ILE A 1 106 ? -5.004 -9.296 8.322 1.00 97.19 106 ILE A CA 1
ATOM 823 C C . ILE A 1 106 ? -3.926 -8.446 7.639 1.00 97.19 106 ILE A C 1
ATOM 825 O O . ILE A 1 106 ? -3.605 -8.701 6.475 1.00 97.19 106 ILE A O 1
ATOM 829 N N . ALA A 1 107 ? -3.331 -7.482 8.350 1.00 98.25 107 ALA A N 1
ATOM 830 C CA . ALA A 1 107 ? -2.245 -6.656 7.821 1.00 98.25 107 ALA A CA 1
ATOM 831 C C . ALA A 1 107 ? -1.048 -7.514 7.377 1.00 98.25 107 ALA A C 1
ATOM 833 O O . ALA A 1 107 ? -0.582 -7.381 6.246 1.00 98.25 107 ALA A O 1
ATOM 834 N N . ALA A 1 108 ? -0.617 -8.467 8.207 1.00 98.56 108 ALA A N 1
ATOM 835 C CA . ALA A 1 108 ? 0.479 -9.377 7.881 1.00 98.56 108 ALA A CA 1
ATOM 836 C C . ALA A 1 108 ? 0.154 -10.248 6.656 1.00 98.56 108 ALA A C 1
ATOM 838 O O . ALA A 1 108 ? 0.995 -10.444 5.774 1.00 98.56 108 ALA A O 1
ATOM 839 N N . THR A 1 109 ? -1.089 -10.731 6.561 1.00 98.56 109 THR A N 1
ATOM 840 C CA . THR A 1 109 ? -1.565 -11.503 5.408 1.00 98.56 109 THR A CA 1
ATOM 841 C C . THR A 1 109 ? -1.511 -10.667 4.134 1.00 98.56 109 THR A C 1
ATOM 843 O O . THR A 1 109 ? -0.991 -11.144 3.126 1.00 98.56 109 THR A O 1
ATOM 846 N N . PHE A 1 110 ? -1.976 -9.418 4.170 1.00 98.69 110 PHE A N 1
ATOM 847 C CA . PHE A 1 110 ? -1.865 -8.489 3.047 1.00 98.69 110 PHE A CA 1
ATOM 848 C C . PHE A 1 110 ? -0.401 -8.237 2.651 1.00 98.69 110 PHE A C 1
ATOM 850 O O . PHE A 1 110 ? -0.048 -8.398 1.483 1.00 98.69 110 PHE A O 1
ATOM 857 N N . LEU A 1 111 ? 0.475 -7.924 3.613 1.00 98.69 111 LEU A N 1
ATOM 858 C CA . LEU A 1 111 ? 1.892 -7.656 3.340 1.00 98.69 111 LEU A CA 1
ATOM 859 C C . LEU A 1 111 ? 2.608 -8.865 2.722 1.00 98.69 111 LEU A C 1
ATOM 861 O O . LEU A 1 111 ? 3.461 -8.701 1.850 1.00 98.69 111 LEU A O 1
ATOM 865 N N . SER A 1 112 ? 2.208 -10.087 3.085 1.00 98.56 112 SER A N 1
ATOM 866 C CA . SER A 1 112 ? 2.738 -11.312 2.472 1.00 98.56 112 SER A CA 1
ATOM 867 C C . SER A 1 112 ? 2.411 -11.453 0.976 1.00 98.56 112 SER A C 1
ATOM 869 O O . SER A 1 112 ? 3.084 -12.205 0.271 1.00 98.56 112 SER A O 1
ATOM 871 N N . LYS A 1 113 ? 1.401 -10.730 0.465 1.00 98.56 113 LYS A N 1
ATOM 872 C CA . LYS A 1 113 ? 1.008 -10.737 -0.956 1.00 98.56 113 LYS A CA 1
ATOM 873 C C . LYS A 1 113 ? 1.806 -9.766 -1.815 1.00 98.56 113 LYS A C 1
ATOM 875 O O . LYS A 1 113 ? 1.782 -9.903 -3.037 1.00 98.56 113 LYS A O 1
ATOM 880 N N . LEU A 1 114 ? 2.541 -8.829 -1.216 1.00 98.62 114 LEU A N 1
ATOM 881 C CA . LEU A 1 114 ? 3.267 -7.790 -1.950 1.00 98.62 114 LEU A CA 1
ATOM 882 C C . LEU A 1 114 ? 4.220 -8.331 -3.032 1.00 98.62 114 LEU A C 1
ATOM 884 O O . LEU A 1 114 ? 4.192 -7.785 -4.135 1.00 98.62 114 LEU A O 1
ATOM 888 N N . PRO A 1 115 ? 5.000 -9.413 -2.816 1.00 98.62 115 PRO A N 1
ATOM 889 C CA . PRO A 1 115 ? 5.844 -9.971 -3.875 1.00 98.62 115 PRO A CA 1
ATOM 890 C C . PRO A 1 115 ? 5.041 -10.428 -5.101 1.00 98.62 115 PRO A C 1
ATOM 892 O O . PRO A 1 115 ? 5.397 -10.099 -6.228 1.00 98.62 115 PRO A O 1
ATOM 895 N N . GLN A 1 116 ? 3.913 -11.112 -4.882 1.00 98.62 116 GLN A N 1
ATOM 896 C CA . GLN A 1 116 ? 3.040 -11.583 -5.959 1.00 98.62 116 GLN A CA 1
ATOM 897 C C . GLN A 1 116 ? 2.358 -10.415 -6.687 1.00 98.62 116 GLN A C 1
ATOM 899 O O . GLN A 1 116 ? 2.253 -10.417 -7.911 1.00 98.62 116 GLN A O 1
ATOM 904 N N . ILE A 1 117 ? 1.905 -9.393 -5.953 1.00 98.62 117 ILE A N 1
ATOM 905 C CA . ILE A 1 117 ? 1.330 -8.180 -6.553 1.00 98.62 117 ILE A CA 1
ATOM 906 C C . ILE A 1 117 ? 2.372 -7.491 -7.437 1.00 98.62 117 ILE A C 1
ATOM 908 O O . ILE A 1 117 ? 2.049 -7.087 -8.552 1.00 98.62 117 ILE A O 1
ATOM 912 N N . ARG A 1 118 ? 3.628 -7.414 -6.985 1.00 98.44 118 ARG A N 1
ATOM 913 C CA . ARG A 1 118 ? 4.729 -6.826 -7.752 1.00 98.44 118 ARG A CA 1
ATOM 914 C C . ARG A 1 118 ? 5.005 -7.572 -9.060 1.00 98.44 118 ARG A C 1
ATOM 916 O O . ARG A 1 118 ? 5.265 -6.929 -10.074 1.00 98.44 118 ARG A O 1
ATOM 923 N N . GLU A 1 119 ? 4.928 -8.901 -9.064 1.00 98.56 119 GLU A N 1
ATOM 924 C CA . GLU A 1 119 ? 5.041 -9.701 -10.295 1.00 98.56 119 GLU A CA 1
ATOM 925 C C . GLU A 1 119 ? 3.926 -9.366 -11.290 1.00 98.56 119 GLU A C 1
ATOM 927 O O . GLU A 1 119 ? 4.189 -9.179 -12.476 1.00 98.56 119 GLU A O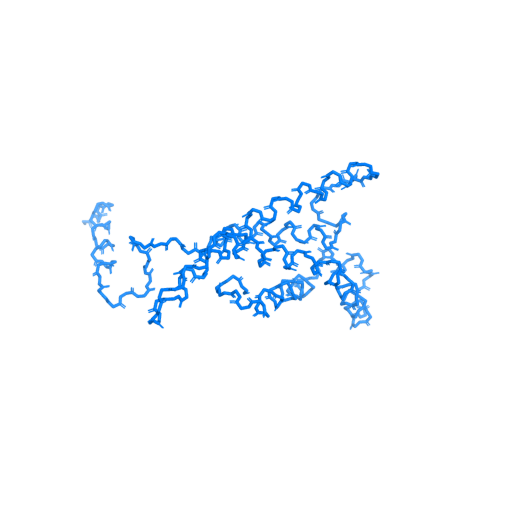 1
ATOM 932 N N . ILE A 1 120 ? 2.689 -9.223 -10.806 1.00 98.56 120 ILE A N 1
ATOM 933 C CA . ILE A 1 120 ? 1.553 -8.835 -11.647 1.00 98.56 120 ILE A CA 1
ATOM 934 C C . ILE A 1 120 ? 1.742 -7.410 -12.182 1.00 98.56 120 ILE A C 1
ATOM 936 O O . ILE A 1 120 ? 1.548 -7.178 -13.374 1.00 98.56 120 ILE A O 1
ATOM 940 N N . LEU A 1 121 ? 2.186 -6.469 -11.346 1.00 98.62 121 LEU A N 1
ATOM 941 C CA . LEU A 1 121 ? 2.436 -5.088 -11.766 1.00 98.62 121 LEU A CA 1
ATOM 942 C C . LEU A 1 121 ? 3.511 -4.988 -12.849 1.00 98.62 121 LEU A C 1
ATOM 944 O O . LEU A 1 121 ? 3.390 -4.155 -13.742 1.00 98.62 121 LEU A O 1
ATOM 948 N N . ALA A 1 122 ? 4.524 -5.858 -12.831 1.00 98.56 122 ALA A N 1
ATOM 949 C CA . ALA A 1 122 ? 5.495 -5.924 -13.921 1.00 98.56 122 ALA A CA 1
ATOM 950 C C . ALA A 1 122 ? 4.821 -6.261 -15.268 1.00 98.56 122 ALA A C 1
ATOM 952 O O . ALA A 1 122 ? 5.171 -5.678 -16.292 1.00 98.56 122 ALA A O 1
ATOM 953 N N . THR A 1 123 ? 3.803 -7.132 -15.266 1.00 98.62 123 THR A N 1
ATOM 954 C CA . THR A 1 123 ? 3.019 -7.426 -16.479 1.00 98.62 123 THR A CA 1
ATOM 955 C C . THR A 1 123 ? 2.139 -6.251 -16.915 1.00 98.62 123 THR A C 1
ATOM 957 O O . THR A 1 123 ? 1.946 -6.057 -18.113 1.00 98.62 123 THR A O 1
ATOM 960 N N . ASP A 1 124 ? 1.653 -5.430 -15.978 1.00 98.56 124 ASP A N 1
ATOM 961 C CA . ASP A 1 124 ? 0.894 -4.215 -16.305 1.00 98.56 124 ASP A CA 1
ATOM 962 C C . ASP A 1 124 ? 1.780 -3.148 -16.949 1.00 98.56 124 ASP A C 1
ATOM 964 O O . ASP A 1 124 ? 1.360 -2.502 -17.907 1.00 98.56 124 ASP A O 1
ATOM 968 N N . VAL A 1 125 ? 3.016 -2.990 -16.463 1.00 98.62 125 VAL A N 1
ATOM 969 C CA . VAL A 1 125 ? 4.021 -2.107 -17.077 1.00 98.62 125 VAL A CA 1
ATOM 970 C C . VAL A 1 125 ? 4.317 -2.553 -18.507 1.00 98.62 125 VAL A C 1
ATOM 972 O O . VAL A 1 125 ? 4.330 -1.728 -19.420 1.00 98.62 125 VAL A O 1
ATOM 975 N N . ASP A 1 126 ? 4.503 -3.857 -18.720 1.00 98.50 126 ASP A N 1
ATOM 976 C CA . ASP A 1 126 ? 4.737 -4.415 -20.053 1.00 98.50 126 ASP A CA 1
ATOM 977 C C . ASP A 1 126 ? 3.547 -4.179 -20.983 1.00 98.50 126 ASP A C 1
ATOM 979 O O . ASP A 1 126 ? 3.730 -3.746 -22.121 1.00 98.50 126 ASP A O 1
ATOM 983 N N . ALA A 1 127 ? 2.331 -4.423 -20.498 1.00 98.38 127 ALA A N 1
ATOM 984 C CA . ALA A 1 127 ? 1.115 -4.222 -21.271 1.00 98.38 127 ALA A CA 1
ATOM 985 C C . ALA A 1 127 ? 0.899 -2.746 -21.631 1.00 98.38 127 ALA A C 1
ATOM 987 O O . ALA A 1 127 ? 0.561 -2.448 -22.775 1.00 98.38 127 ALA A O 1
ATOM 988 N N . ALA A 1 128 ? 1.121 -1.827 -20.688 1.00 98.06 128 ALA A N 1
ATOM 989 C CA . ALA A 1 128 ? 1.007 -0.393 -20.929 1.00 98.06 128 ALA A CA 1
ATOM 990 C C . ALA A 1 128 ? 2.045 0.094 -21.951 1.00 98.06 128 ALA A C 1
ATOM 992 O O . ALA A 1 128 ? 1.690 0.822 -22.872 1.00 98.06 128 ALA A O 1
ATOM 993 N N . TYR A 1 129 ? 3.294 -0.367 -21.843 1.00 98.44 129 TYR A N 1
ATOM 994 C CA . TYR A 1 129 ? 4.350 -0.033 -22.801 1.00 98.44 129 TYR A CA 1
ATOM 995 C C . TYR A 1 129 ? 4.062 -0.576 -24.209 1.00 98.44 129 TYR A C 1
ATOM 997 O O . TYR A 1 129 ? 4.183 0.146 -25.190 1.00 98.44 129 TYR A O 1
ATOM 1005 N N . ILE A 1 130 ? 3.657 -1.845 -24.328 1.00 98.19 130 ILE A N 1
ATOM 1006 C CA . ILE A 1 130 ? 3.337 -2.463 -25.628 1.00 98.19 130 ILE A CA 1
ATOM 1007 C C . ILE A 1 130 ? 2.075 -1.839 -26.242 1.00 98.19 130 ILE A C 1
ATOM 1009 O O . ILE A 1 130 ? 1.960 -1.740 -27.463 1.00 98.19 130 ILE A O 1
ATOM 1013 N N . GLY A 1 131 ? 1.114 -1.458 -25.398 1.00 97.25 131 GLY A N 1
ATOM 1014 C CA . GLY A 1 131 ? -0.181 -0.925 -25.806 1.00 97.25 131 GLY A CA 1
ATOM 1015 C C . GLY A 1 131 ? -0.161 0.532 -26.262 1.00 97.25 131 GLY A C 1
ATOM 1016 O O . GLY A 1 131 ? -1.113 0.950 -26.921 1.00 97.25 131 GLY A O 1
ATOM 1017 N N . ASP A 1 132 ? 0.892 1.289 -25.949 1.00 98.06 132 ASP A N 1
ATOM 1018 C CA . ASP A 1 132 ? 1.028 2.693 -26.331 1.00 98.06 132 ASP A CA 1
ATOM 1019 C C . ASP A 1 132 ? 2.255 2.917 -27.237 1.00 98.06 132 ASP A C 1
ATOM 1021 O O . ASP A 1 132 ? 3.384 2.990 -26.752 1.00 98.06 132 ASP A O 1
ATOM 1025 N N . PRO A 1 133 ? 2.061 3.090 -28.560 1.00 97.06 133 PRO A N 1
ATOM 1026 C CA . PRO A 1 133 ? 3.148 3.411 -29.485 1.00 97.06 133 PRO A CA 1
ATOM 1027 C C . PRO A 1 133 ? 3.898 4.714 -29.170 1.00 97.06 133 PRO A C 1
ATOM 1029 O O . PRO A 1 133 ? 4.978 4.926 -29.722 1.00 97.06 133 PRO A O 1
ATOM 1032 N N . ALA A 1 134 ? 3.329 5.606 -28.351 1.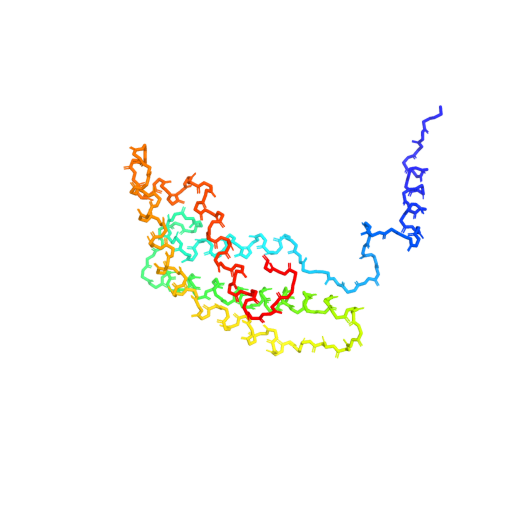00 97.69 134 ALA A N 1
ATOM 1033 C CA . ALA A 1 134 ? 3.978 6.840 -27.921 1.00 97.69 134 ALA A CA 1
ATOM 1034 C C . ALA A 1 134 ? 4.891 6.647 -26.698 1.00 97.69 134 ALA A C 1
ATOM 1036 O O . ALA A 1 134 ? 5.713 7.525 -26.434 1.00 97.69 134 ALA A O 1
ATOM 1037 N N . ALA A 1 135 ? 4.789 5.521 -25.981 1.00 97.50 135 ALA A N 1
ATOM 1038 C CA . ALA A 1 135 ? 5.643 5.228 -24.837 1.00 97.50 135 ALA A CA 1
ATOM 1039 C C . ALA A 1 135 ? 7.103 5.067 -25.280 1.00 97.50 135 ALA A C 1
ATOM 1041 O O . ALA A 1 135 ? 7.450 4.184 -26.069 1.00 97.50 135 ALA A O 1
ATOM 1042 N N . MET A 1 136 ? 7.998 5.890 -24.739 1.00 96.69 136 MET A N 1
ATOM 1043 C CA . MET A 1 136 ? 9.417 5.848 -25.088 1.00 96.69 136 MET A CA 1
ATOM 1044 C C . MET A 1 136 ? 10.161 4.758 -24.316 1.00 96.69 136 MET A C 1
ATOM 1046 O O . MET A 1 136 ? 11.159 4.222 -24.798 1.00 96.69 136 MET A O 1
ATOM 1050 N N . SER A 1 137 ? 9.696 4.418 -23.111 1.00 97.94 137 SER A N 1
ATOM 1051 C CA . SER A 1 137 ? 10.305 3.383 -22.273 1.00 97.94 137 SER A CA 1
ATOM 1052 C C . SER A 1 137 ? 9.341 2.853 -21.211 1.00 97.94 137 SER A C 1
ATOM 1054 O O . SER A 1 137 ? 8.365 3.508 -20.855 1.00 97.94 137 SER A O 1
ATOM 1056 N N . LYS A 1 138 ? 9.652 1.682 -20.642 1.00 97.81 138 LYS A N 1
ATOM 1057 C CA . LYS A 1 138 ? 8.962 1.183 -19.440 1.00 97.81 138 LYS A CA 1
ATOM 1058 C C . LYS A 1 138 ? 9.192 2.092 -18.231 1.00 97.81 138 LYS A C 1
ATOM 1060 O O . LYS A 1 138 ? 8.309 2.213 -17.391 1.00 97.81 138 LYS A O 1
ATOM 1065 N N . ASP A 1 139 ? 10.347 2.750 -18.170 1.00 97.75 139 ASP A N 1
ATOM 1066 C CA . ASP A 1 139 ? 10.681 3.674 -17.089 1.00 97.75 139 ASP A CA 1
ATOM 1067 C C . ASP A 1 139 ? 9.731 4.879 -17.088 1.00 97.75 139 ASP A C 1
ATOM 1069 O O . ASP A 1 139 ? 9.213 5.244 -16.038 1.00 97.75 139 ASP A O 1
ATOM 1073 N N . GLU A 1 140 ? 9.429 5.429 -18.270 1.00 97.12 140 GLU A N 1
ATOM 1074 C CA . GLU A 1 140 ? 8.424 6.486 -18.455 1.00 97.12 140 GLU A CA 1
ATOM 1075 C C . GLU A 1 140 ? 7.025 6.023 -18.024 1.00 97.12 140 GLU A C 1
ATOM 1077 O O . GLU A 1 140 ? 6.311 6.751 -17.328 1.00 97.12 140 GLU A O 1
ATOM 1082 N N . VAL A 1 141 ? 6.646 4.796 -18.397 1.00 98.00 141 VAL A N 1
ATOM 1083 C CA . VAL A 1 141 ? 5.372 4.195 -17.980 1.00 98.00 141 VAL A CA 1
ATOM 1084 C C . VAL A 1 141 ? 5.288 4.143 -16.455 1.00 98.00 141 VAL A C 1
ATOM 1086 O O . VAL A 1 141 ? 4.293 4.574 -15.878 1.00 98.00 141 VAL A O 1
ATOM 1089 N N . VAL A 1 142 ? 6.343 3.676 -15.783 1.00 97.69 142 VAL A N 1
ATOM 1090 C CA . VAL A 1 142 ? 6.369 3.604 -14.317 1.00 97.69 142 VAL A CA 1
ATOM 1091 C C . VAL A 1 142 ? 6.339 4.991 -13.678 1.00 97.69 142 VAL A C 1
ATOM 1093 O O . VAL A 1 142 ? 5.574 5.204 -12.739 1.00 97.69 142 VAL A O 1
ATOM 1096 N N . SER A 1 143 ? 7.142 5.938 -14.168 1.00 95.94 143 SER A N 1
ATOM 1097 C CA . SER A 1 143 ? 7.310 7.243 -13.523 1.00 95.94 143 SER A CA 1
ATOM 1098 C C . SER A 1 143 ? 6.158 8.214 -13.760 1.00 95.94 143 SER A C 1
ATOM 1100 O O . SER A 1 143 ? 5.983 9.147 -12.975 1.00 95.94 143 SER A O 1
ATOM 1102 N N . SER A 1 144 ? 5.425 8.072 -14.866 1.00 94.56 144 SER A N 1
ATOM 1103 C CA . SER A 1 144 ? 4.599 9.170 -15.380 1.00 94.56 144 SER A CA 1
ATOM 1104 C C . SER A 1 144 ? 3.190 8.775 -15.805 1.00 94.56 144 SER A C 1
ATOM 1106 O O . SER A 1 144 ? 2.373 9.674 -16.004 1.00 94.56 144 SER A O 1
ATOM 1108 N N . TYR A 1 145 ? 2.855 7.484 -15.918 1.00 97.44 145 TYR A N 1
ATOM 1109 C CA . TYR A 1 145 ? 1.515 7.098 -16.363 1.00 97.44 145 TYR A CA 1
ATOM 1110 C C . TYR A 1 145 ? 0.537 7.087 -15.179 1.00 97.44 145 TYR A C 1
ATOM 1112 O O . TYR A 1 145 ? 0.634 6.221 -14.304 1.00 97.44 145 TYR A O 1
ATOM 1120 N N . PRO A 1 146 ? -0.473 7.980 -15.153 1.00 97.00 146 PRO A N 1
ATOM 1121 C CA . PRO A 1 146 ? -1.460 7.997 -14.071 1.00 97.00 146 PRO A CA 1
ATOM 1122 C C . PRO A 1 146 ? -2.313 6.721 -14.051 1.00 97.00 146 PRO A C 1
ATOM 1124 O O . PRO A 1 146 ? -2.795 6.306 -12.997 1.00 97.00 146 PRO A O 1
ATOM 1127 N N . SER A 1 147 ? -2.479 6.072 -15.208 1.00 97.31 147 SER A N 1
ATOM 1128 C CA . SER A 1 147 ? -3.184 4.795 -15.332 1.00 97.31 147 SER A CA 1
ATOM 1129 C C . SER A 1 147 ? -2.481 3.673 -14.570 1.00 97.31 147 SER A C 1
ATOM 1131 O O . SER A 1 147 ? -3.159 2.885 -13.914 1.00 97.31 147 SER A O 1
ATOM 1133 N N . LEU A 1 148 ? -1.145 3.617 -14.591 1.00 98.00 148 LEU A N 1
ATOM 1134 C CA . LEU A 1 148 ? -0.401 2.606 -13.842 1.00 98.00 148 LEU A CA 1
ATOM 1135 C C . LEU A 1 148 ? -0.558 2.815 -12.333 1.00 98.00 148 LEU A C 1
ATOM 1137 O O . LEU A 1 148 ? -0.796 1.848 -11.612 1.00 98.00 148 LEU A O 1
ATOM 1141 N N . PHE A 1 149 ? -0.497 4.066 -11.861 1.00 97.81 149 PHE A N 1
ATOM 1142 C CA . PHE A 1 149 ? -0.769 4.384 -10.458 1.00 97.81 149 PHE A CA 1
ATOM 1143 C C . PHE A 1 149 ? -2.172 3.916 -10.043 1.00 97.81 149 PHE A C 1
ATOM 1145 O O . PHE A 1 149 ? -2.315 3.218 -9.043 1.00 97.81 149 PHE A O 1
ATOM 1152 N N . ALA A 1 150 ? -3.194 4.197 -10.859 1.00 98.31 150 ALA A N 1
ATOM 1153 C CA . ALA A 1 150 ? -4.559 3.741 -10.599 1.00 98.31 150 ALA A CA 1
ATOM 1154 C C . ALA A 1 150 ? -4.679 2.206 -10.547 1.00 98.31 150 ALA A C 1
ATOM 1156 O O . ALA A 1 150 ? -5.333 1.671 -9.650 1.00 98.31 150 ALA A O 1
ATOM 1157 N N . VAL A 1 151 ? -4.031 1.483 -11.469 1.00 98.44 151 VAL A N 1
ATOM 1158 C CA . VAL A 1 151 ? -4.017 0.009 -11.478 1.00 98.44 151 VAL A CA 1
ATOM 1159 C C . VAL A 1 151 ? -3.295 -0.546 -10.249 1.00 98.44 151 VAL A C 1
ATOM 1161 O O . VAL A 1 151 ? -3.797 -1.481 -9.626 1.00 98.44 151 VAL A O 1
ATOM 1164 N N . MET A 1 152 ? -2.166 0.044 -9.853 1.00 98.56 152 MET A N 1
ATOM 1165 C CA . MET A 1 152 ? -1.450 -0.326 -8.632 1.00 98.56 152 MET A CA 1
ATOM 1166 C C . MET A 1 152 ? -2.334 -0.163 -7.396 1.00 98.56 152 MET A C 1
ATOM 1168 O O . MET A 1 152 ? -2.509 -1.128 -6.648 1.00 98.56 152 MET A O 1
ATOM 1172 N N . THR A 1 153 ? -2.934 1.015 -7.205 1.00 98.38 153 THR A N 1
ATOM 1173 C CA . THR A 1 153 ? -3.841 1.274 -6.080 1.00 98.38 153 THR A CA 1
ATOM 1174 C C . THR A 1 153 ? -5.010 0.293 -6.083 1.00 98.38 153 THR A C 1
ATOM 1176 O O . THR A 1 153 ? -5.299 -0.306 -5.050 1.00 98.38 153 THR A O 1
ATOM 1179 N N . TYR A 1 154 ? -5.624 0.044 -7.245 1.00 98.50 154 TYR A N 1
ATOM 1180 C CA . TYR A 1 154 ? -6.698 -0.939 -7.385 1.00 98.50 154 TYR A CA 1
ATOM 1181 C C . TYR A 1 154 ? -6.264 -2.347 -6.963 1.00 98.50 154 TYR A C 1
ATOM 1183 O O . TYR A 1 154 ? -6.982 -3.004 -6.214 1.00 98.50 154 TYR A O 1
ATOM 1191 N N . ARG A 1 155 ? -5.104 -2.836 -7.416 1.00 98.56 155 ARG A N 1
ATOM 1192 C CA . ARG A 1 155 ? -4.636 -4.192 -7.079 1.00 98.56 155 ARG A CA 1
ATOM 1193 C C . ARG A 1 155 ? -4.366 -4.352 -5.589 1.00 98.56 155 ARG A C 1
ATOM 1195 O O . ARG A 1 155 ? -4.736 -5.376 -5.021 1.00 98.56 155 ARG A O 1
ATOM 1202 N N . LEU A 1 156 ? -3.767 -3.341 -4.961 1.00 98.44 156 LEU A N 1
ATOM 1203 C CA . LEU A 1 156 ? -3.526 -3.321 -3.517 1.00 98.44 156 LEU A CA 1
ATOM 1204 C C . LEU A 1 156 ? -4.854 -3.308 -2.743 1.00 98.44 156 LEU A C 1
ATOM 1206 O O . LEU A 1 156 ? -5.076 -4.165 -1.886 1.00 98.44 156 LEU A O 1
ATOM 1210 N N . ALA A 1 157 ? -5.774 -2.408 -3.100 1.00 98.19 157 ALA A N 1
ATOM 1211 C CA . ALA A 1 157 ? -7.111 -2.341 -2.512 1.00 98.19 157 ALA A CA 1
ATOM 1212 C C . ALA A 1 157 ? -7.884 -3.658 -2.690 1.00 98.19 157 ALA A C 1
ATOM 1214 O O . ALA A 1 157 ? -8.523 -4.155 -1.764 1.00 98.19 157 ALA A O 1
ATOM 1215 N N . HIS A 1 158 ? -7.780 -4.285 -3.862 1.00 98.38 158 HIS A N 1
ATOM 1216 C CA . HIS A 1 158 ? -8.468 -5.533 -4.165 1.00 98.38 158 HIS A CA 1
ATOM 1217 C C . HIS A 1 158 ? -8.051 -6.683 -3.236 1.00 98.38 158 HIS A C 1
ATOM 1219 O O . HIS A 1 158 ? -8.909 -7.468 -2.824 1.00 98.38 158 HIS A O 1
ATOM 1225 N N . GLU A 1 159 ? -6.774 -6.777 -2.858 1.00 98.19 159 GLU A N 1
ATOM 1226 C CA . GLU A 1 159 ? -6.321 -7.777 -1.884 1.00 98.19 159 GLU A CA 1
ATOM 1227 C C . GLU A 1 159 ? -6.878 -7.508 -0.477 1.00 98.19 159 GLU A C 1
ATOM 1229 O O . GLU A 1 159 ? -7.345 -8.440 0.177 1.00 98.19 159 GLU A O 1
ATOM 1234 N N . LEU A 1 160 ? -6.948 -6.248 -0.036 1.00 96.38 160 LEU A N 1
ATOM 1235 C CA . LEU A 1 160 ? -7.612 -5.893 1.229 1.00 96.38 160 LEU A CA 1
ATOM 1236 C C . LEU A 1 160 ? -9.123 -6.192 1.194 1.00 96.38 160 LEU A C 1
ATOM 1238 O O . LEU A 1 160 ? -9.681 -6.713 2.162 1.00 96.38 160 LEU A O 1
ATOM 1242 N N . ASN A 1 161 ? -9.786 -5.954 0.060 1.00 96.00 161 ASN A N 1
ATOM 1243 C CA . ASN A 1 161 ? -11.201 -6.277 -0.125 1.00 96.00 161 ASN A CA 1
ATOM 1244 C C . ASN A 1 161 ? -11.463 -7.797 -0.086 1.00 96.00 161 ASN A C 1
ATOM 1246 O O . ASN A 1 161 ? -12.457 -8.248 0.489 1.00 96.00 161 ASN A O 1
ATOM 1250 N N . LYS A 1 162 ? -10.565 -8.624 -0.643 1.00 95.56 162 LYS A N 1
ATOM 1251 C CA . LYS A 1 162 ? -10.646 -10.094 -0.507 1.00 95.56 162 LYS A CA 1
ATOM 1252 C C . LYS A 1 162 ? -10.568 -10.539 0.950 1.00 95.56 162 LYS A C 1
ATOM 1254 O O . LYS A 1 162 ? -11.277 -11.471 1.328 1.00 95.56 162 LYS A O 1
ATOM 1259 N N . LEU A 1 163 ? -9.765 -9.843 1.755 1.00 94.56 163 LEU A N 1
ATOM 1260 C CA . LEU A 1 163 ? -9.647 -10.041 3.202 1.00 94.56 163 LEU A CA 1
ATOM 1261 C C . LEU A 1 163 ? -10.817 -9.436 3.999 1.00 94.56 163 LEU A C 1
ATOM 1263 O O . LEU A 1 163 ? -10.789 -9.457 5.224 1.00 94.56 163 LEU A O 1
ATOM 1267 N N . LYS A 1 164 ? -11.859 -8.934 3.319 1.00 92.06 164 LYS A N 1
ATOM 1268 C CA . LYS A 1 164 ? -13.070 -8.357 3.923 1.00 92.06 164 LYS A CA 1
ATOM 1269 C C . LYS A 1 164 ? -12.802 -7.135 4.802 1.00 92.06 164 LYS A C 1
ATOM 1271 O O . LYS A 1 164 ? -13.604 -6.836 5.680 1.00 92.06 164 LYS A O 1
ATOM 1276 N N . VAL A 1 165 ? -11.718 -6.404 4.537 1.00 91.25 165 VAL A N 1
ATOM 1277 C CA . VAL A 1 165 ? -11.453 -5.125 5.202 1.00 91.25 165 VAL A CA 1
ATOM 1278 C C . VAL A 1 165 ? -12.461 -4.087 4.699 1.00 91.25 165 VAL A C 1
ATOM 1280 O O . VAL A 1 165 ? -12.526 -3.853 3.494 1.00 91.25 165 VAL A O 1
ATOM 1283 N N . PRO A 1 166 ? -13.246 -3.444 5.575 1.00 89.19 166 PRO A N 1
ATOM 1284 C CA . PRO A 1 166 ? -14.176 -2.399 5.171 1.00 89.19 166 PRO A CA 1
ATOM 1285 C C . PRO A 1 166 ? -13.509 -1.016 5.157 1.00 89.19 166 PRO A C 1
ATOM 1287 O O . PRO A 1 166 ? -12.558 -0.765 5.898 1.00 89.19 166 PRO A O 1
ATOM 1290 N N . LEU A 1 167 ? -14.061 -0.101 4.352 1.00 89.19 167 LEU A N 1
ATOM 1291 C CA . LEU A 1 167 ? -13.680 1.316 4.183 1.00 89.19 167 LEU A CA 1
ATOM 1292 C C . LEU A 1 167 ? -12.272 1.619 3.649 1.00 89.19 167 LEU A C 1
ATOM 1294 O O . LEU A 1 167 ? -12.093 2.668 3.042 1.00 89.19 167 LEU A O 1
ATOM 1298 N N . VAL A 1 168 ? -11.281 0.775 3.935 1.00 91.00 168 VAL A N 1
ATOM 1299 C CA . VAL A 1 168 ? -9.885 0.988 3.532 1.00 91.00 168 VAL A CA 1
ATOM 1300 C C . VAL A 1 168 ? -9.627 0.675 2.049 1.00 91.00 168 VAL A C 1
ATOM 1302 O O . VAL A 1 168 ? -8.904 1.464 1.442 1.00 91.00 168 VAL A O 1
ATOM 1305 N N . PRO A 1 169 ? -10.144 -0.433 1.466 1.00 91.62 169 PRO A N 1
ATOM 1306 C CA . PRO A 1 169 ? -10.066 -0.666 0.020 1.00 91.62 169 PRO A CA 1
ATOM 1307 C C . PRO A 1 169 ? -10.754 0.432 -0.794 1.00 91.62 169 PRO A C 1
ATOM 1309 O O . PRO A 1 169 ? -10.168 0.836 -1.822 1.00 91.62 169 PRO A O 1
#

Radius of gyration: 20.91 Å; chains: 1; bounding box: 54×56×49 Å

Secondary structure (DSSP, 8-state):
----HHHHHHHHHHHHT-TT-TT--TTSPPPP-HHHHHHHHHHHHHHHSBTTBSS-S--HHHHHHHHHHHHHHHHHHHHHHHHHHHHHHTTTT------HHHHHHHHHHHHHTHHHHHHHHHHHHHHHHHH-TT---HHHHHHH-HHHHHHHHHHHHHHHHHTT--S--